Protein AF-A0A9D9BQK3-F1 (afdb_monomer_lite)

Structure (mmCIF, N/CA/C/O backbone):
data_AF-A0A9D9BQK3-F1
#
_entry.id   AF-A0A9D9BQK3-F1
#
loop_
_atom_site.group_PDB
_atom_site.id
_atom_site.type_symbol
_atom_site.label_atom_id
_atom_site.label_alt_id
_atom_site.label_comp_id
_atom_site.label_asym_id
_atom_site.label_entity_id
_atom_site.label_seq_id
_atom_site.pdbx_PDB_ins_code
_atom_site.Cartn_x
_atom_site.Cartn_y
_atom_site.Cartn_z
_atom_site.occupancy
_atom_site.B_iso_or_equiv
_atom_site.auth_seq_id
_atom_site.auth_comp_id
_atom_site.auth_asym_id
_atom_site.auth_atom_id
_atom_site.pdbx_PDB_model_num
ATOM 1 N N . MET A 1 1 ? 17.894 29.337 -20.636 1.00 55.75 1 MET A N 1
ATOM 2 C CA . MET A 1 1 ? 16.783 28.967 -19.722 1.00 55.75 1 MET A CA 1
ATOM 3 C C . MET A 1 1 ? 15.656 28.144 -20.361 1.00 55.75 1 MET A C 1
ATOM 5 O O . MET A 1 1 ? 15.194 27.221 -19.709 1.00 55.75 1 MET A O 1
ATOM 9 N N . LYS A 1 2 ? 15.237 28.378 -21.619 1.00 58.47 2 LYS A N 1
ATOM 10 C CA . LYS A 1 2 ? 14.126 27.630 -22.265 1.00 58.47 2 LYS A CA 1
ATOM 11 C C . LYS A 1 2 ? 14.334 26.104 -22.396 1.00 58.47 2 LYS A C 1
ATOM 13 O O . LYS A 1 2 ? 13.363 25.360 -22.358 1.00 58.47 2 LYS A O 1
ATOM 18 N N . SER A 1 3 ? 15.580 25.640 -22.548 1.00 68.81 3 SER A N 1
ATOM 19 C CA . SER A 1 3 ? 15.904 24.209 -22.724 1.00 68.81 3 SER A CA 1
ATOM 20 C C . SER A 1 3 ? 15.699 23.382 -21.443 1.00 68.81 3 SER A C 1
ATOM 22 O O . SER A 1 3 ? 15.113 22.306 -21.479 1.00 68.81 3 SER A O 1
ATOM 24 N N . VAL A 1 4 ? 16.082 23.934 -20.286 1.00 77.06 4 VAL A N 1
ATOM 25 C CA . VAL A 1 4 ? 15.961 23.260 -18.980 1.00 77.06 4 VAL A CA 1
ATOM 26 C C . VAL A 1 4 ? 14.492 23.051 -18.595 1.00 77.06 4 VAL A C 1
ATOM 28 O O . VAL A 1 4 ? 14.129 21.990 -18.103 1.00 77.06 4 VAL A O 1
ATOM 31 N N . PHE A 1 5 ? 13.629 24.027 -18.896 1.00 77.69 5 PHE A N 1
ATOM 32 C CA . PHE A 1 5 ? 12.189 23.933 -18.634 1.00 77.69 5 PHE A CA 1
ATOM 33 C C . PHE A 1 5 ? 11.512 22.809 -19.435 1.00 77.69 5 PHE A C 1
ATOM 35 O O . PHE A 1 5 ? 10.666 22.093 -18.908 1.00 77.69 5 PHE A O 1
ATOM 42 N N . LYS A 1 6 ? 11.924 22.602 -20.693 1.00 78.94 6 LYS A N 1
ATOM 43 C CA . LYS A 1 6 ? 11.432 21.484 -21.514 1.00 78.94 6 LYS A CA 1
ATOM 44 C C . LYS A 1 6 ? 11.862 20.131 -20.950 1.00 78.94 6 LYS A C 1
ATOM 46 O O . LYS A 1 6 ? 11.068 19.199 -20.945 1.00 78.94 6 LYS A O 1
ATOM 51 N N . LEU A 1 7 ? 13.091 20.038 -20.446 1.00 79.12 7 LEU A N 1
ATOM 52 C CA . LEU A 1 7 ? 13.615 18.811 -19.848 1.00 79.12 7 LEU A CA 1
ATOM 53 C C . LEU A 1 7 ? 12.876 18.454 -18.547 1.00 79.12 7 LEU A C 1
ATOM 55 O O . LEU A 1 7 ? 12.548 17.293 -18.330 1.00 79.12 7 LEU A O 1
ATOM 59 N N . LEU A 1 8 ? 12.546 19.465 -17.736 1.00 80.50 8 LEU A N 1
ATOM 60 C CA . LEU A 1 8 ? 11.768 19.315 -16.503 1.00 80.50 8 LEU A CA 1
ATOM 61 C C . LEU A 1 8 ? 10.325 18.840 -16.764 1.00 80.50 8 LEU A C 1
ATOM 63 O O . LEU A 1 8 ? 9.781 18.046 -16.005 1.00 80.50 8 LEU A O 1
ATOM 67 N N . LEU A 1 9 ? 9.703 19.309 -17.850 1.00 78.56 9 LEU A N 1
ATOM 68 C CA . LEU A 1 9 ? 8.366 18.865 -18.257 1.00 78.56 9 LEU A CA 1
ATOM 69 C C . LEU A 1 9 ? 8.361 17.404 -18.721 1.00 78.56 9 LEU A C 1
ATOM 71 O O . LEU A 1 9 ? 7.449 16.657 -18.383 1.00 78.56 9 LEU A O 1
ATOM 75 N N . VAL A 1 10 ? 9.387 16.986 -19.465 1.00 79.75 10 VAL A N 1
ATOM 76 C CA . VAL A 1 10 ? 9.511 15.603 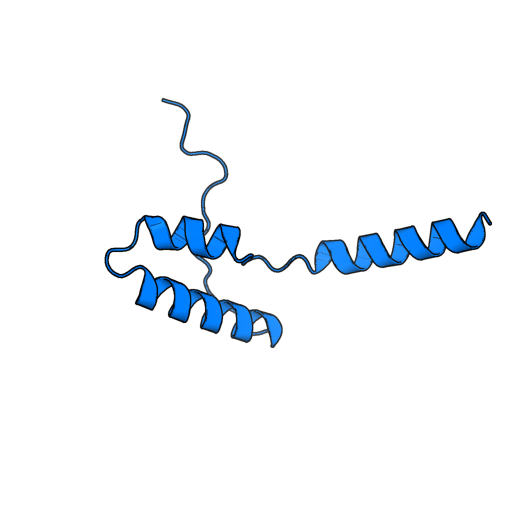-19.949 1.00 79.75 10 VAL A CA 1
ATOM 77 C C . VAL A 1 10 ? 9.694 14.629 -18.789 1.00 79.75 10 VAL A C 1
ATOM 79 O O . VAL A 1 10 ? 9.037 13.591 -18.761 1.00 79.75 10 VAL A O 1
ATOM 82 N N . THR A 1 11 ? 10.531 14.960 -17.805 1.00 72.81 11 THR A N 1
ATOM 83 C CA . THR A 1 11 ? 10.679 14.108 -16.621 1.00 72.81 11 THR A CA 1
ATOM 84 C C . THR A 1 11 ? 9.376 14.033 -15.828 1.00 72.81 11 THR A C 1
ATOM 86 O O . THR A 1 11 ? 8.961 12.933 -15.473 1.00 72.81 11 THR A O 1
ATOM 89 N N . LEU A 1 12 ? 8.677 15.154 -15.621 1.00 70.75 12 LEU A N 1
ATOM 90 C CA . LEU A 1 12 ? 7.392 15.172 -14.915 1.00 70.75 12 LEU A CA 1
ATOM 91 C C . LEU A 1 12 ? 6.347 14.254 -15.575 1.00 70.75 12 LEU A C 1
ATOM 93 O O . LEU A 1 12 ? 5.675 13.503 -14.873 1.00 70.75 12 LEU A O 1
ATOM 97 N N . LEU A 1 13 ? 6.252 14.268 -16.910 1.00 67.19 13 LEU A N 1
ATOM 98 C CA . LEU A 1 13 ? 5.333 13.406 -17.662 1.00 67.19 13 LEU A CA 1
ATOM 99 C C . LEU A 1 13 ? 5.682 11.918 -17.494 1.00 67.19 13 LEU A C 1
ATOM 101 O O . LEU A 1 13 ? 4.812 11.126 -17.143 1.00 67.19 13 LEU A O 1
ATOM 105 N N . ILE A 1 14 ? 6.960 11.548 -17.617 1.00 65.75 14 ILE A N 1
ATOM 106 C CA . ILE A 1 14 ? 7.414 10.152 -17.463 1.00 65.75 14 ILE A CA 1
ATOM 107 C C . ILE A 1 14 ? 7.170 9.619 -16.038 1.00 65.75 14 ILE A C 1
ATOM 109 O O . ILE A 1 14 ? 6.877 8.437 -15.852 1.00 65.75 14 ILE A O 1
ATOM 113 N N . PHE A 1 15 ? 7.295 10.468 -15.013 1.00 60.91 15 PHE A N 1
ATOM 114 C CA . PHE A 1 15 ? 7.031 10.070 -13.625 1.00 60.91 15 PHE A CA 1
ATOM 115 C C . PHE A 1 15 ? 5.542 10.089 -13.261 1.00 60.91 15 PHE A C 1
ATOM 117 O O . PHE A 1 15 ? 5.146 9.363 -12.349 1.00 60.91 15 PHE A O 1
ATOM 124 N N . SER A 1 16 ? 4.715 10.861 -13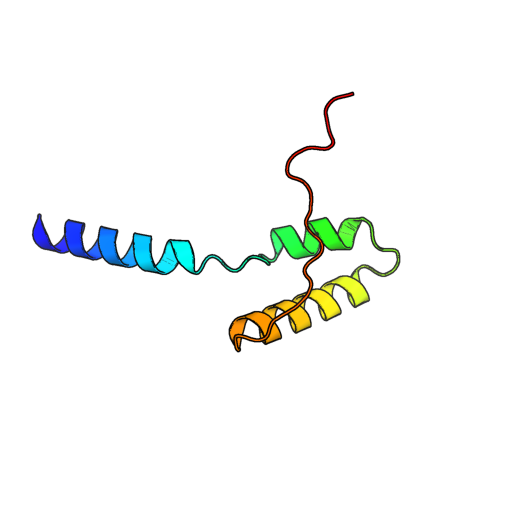.972 1.00 58.09 16 SER A N 1
ATOM 125 C CA . SER A 1 16 ? 3.267 10.894 -13.743 1.00 58.09 16 SER A CA 1
ATOM 126 C C . SER A 1 16 ? 2.586 9.567 -14.093 1.00 58.09 16 SER A C 1
ATOM 128 O O . SER A 1 16 ? 1.752 9.097 -13.323 1.00 58.09 16 SER A O 1
ATOM 130 N N . ASP A 1 17 ? 3.037 8.883 -15.147 1.00 53.28 17 ASP A N 1
ATOM 131 C CA . ASP A 1 17 ? 2.524 7.557 -15.526 1.00 53.28 17 ASP A CA 1
ATOM 132 C C . ASP A 1 17 ? 2.918 6.455 -14.524 1.00 53.28 17 ASP A C 1
ATOM 134 O O . ASP A 1 17 ? 2.303 5.392 -14.467 1.00 53.28 17 ASP A O 1
ATOM 138 N N . LYS A 1 18 ? 3.938 6.715 -13.695 1.00 56.97 18 LYS A N 1
ATOM 139 C CA . LYS A 1 18 ? 4.398 5.828 -12.616 1.00 56.97 18 LYS A CA 1
ATOM 140 C C . LYS A 1 18 ? 3.777 6.142 -11.258 1.00 56.97 18 LYS A C 1
ATOM 142 O O . LYS A 1 18 ? 4.226 5.576 -10.258 1.00 56.97 18 LYS A O 1
ATOM 147 N N . LEU A 1 19 ? 2.767 7.015 -11.183 1.00 56.59 19 LEU A N 1
ATOM 148 C CA . LEU A 1 19 ? 1.981 7.197 -9.964 1.00 56.59 19 LEU A CA 1
ATOM 149 C C . LEU A 1 19 ? 1.357 5.851 -9.587 1.00 56.59 19 LEU A C 1
ATOM 151 O O . LEU A 1 19 ? 0.350 5.422 -10.143 1.00 56.59 19 LEU A O 1
ATOM 155 N N . PHE A 1 20 ? 2.020 5.155 -8.663 1.00 60.41 20 PHE A N 1
ATOM 156 C CA . PHE A 1 20 ? 1.609 3.848 -8.185 1.00 60.41 20 PHE A CA 1
ATOM 157 C C . PHE A 1 20 ? 0.136 3.897 -7.790 1.00 60.41 20 PHE A C 1
ATOM 159 O O . PHE A 1 20 ? -0.267 4.736 -6.986 1.00 60.41 20 PHE A O 1
ATOM 166 N N . SER A 1 21 ? -0.649 2.949 -8.301 1.00 65.38 21 SER A N 1
ATOM 167 C CA . SER A 1 21 ? -2.089 2.821 -8.040 1.00 65.38 21 SER A CA 1
ATOM 168 C C . SER A 1 21 ? -2.461 2.674 -6.545 1.00 65.38 21 SER A C 1
ATOM 170 O O . SER A 1 21 ? -3.647 2.596 -6.228 1.00 65.38 21 SER A O 1
ATOM 172 N N . LEU A 1 22 ? -1.479 2.606 -5.631 1.00 79.00 22 LEU A N 1
ATOM 173 C CA . LEU A 1 22 ? -1.635 2.315 -4.202 1.00 79.00 22 LEU A CA 1
ATOM 174 C C . LEU A 1 22 ? -0.804 3.270 -3.306 1.00 79.00 22 LEU A C 1
ATOM 176 O O . LEU A 1 22 ? 0.168 2.883 -2.652 1.00 79.00 22 LEU A O 1
ATOM 180 N N . THR A 1 23 ? -1.166 4.552 -3.274 1.00 86.12 23 THR A N 1
ATOM 181 C CA . THR A 1 23 ? -0.588 5.529 -2.324 1.00 86.12 23 THR A CA 1
ATOM 182 C C . THR A 1 23 ? -0.963 5.200 -0.873 1.00 86.12 23 THR A C 1
ATOM 184 O O . THR A 1 23 ? -1.982 4.556 -0.624 1.00 86.12 23 THR A O 1
ATOM 187 N N . ASP A 1 24 ? -0.198 5.680 0.115 1.00 89.06 24 ASP A N 1
ATOM 188 C CA . ASP A 1 24 ? -0.516 5.453 1.539 1.00 89.06 24 ASP A CA 1
ATOM 189 C C . ASP A 1 24 ? -1.911 5.979 1.923 1.00 89.06 24 ASP A C 1
ATOM 191 O O . ASP A 1 24 ? -2.620 5.358 2.716 1.00 89.06 24 ASP A O 1
ATOM 195 N N . TYR A 1 25 ? -2.347 7.087 1.310 1.00 87.00 25 TYR A N 1
ATOM 196 C CA . TYR A 1 25 ? -3.704 7.610 1.471 1.00 87.00 25 TYR A CA 1
ATOM 197 C C . TYR A 1 25 ? -4.763 6.625 0.957 1.00 87.00 25 TYR A C 1
ATOM 199 O O . TYR A 1 25 ? -5.739 6.348 1.655 1.00 87.00 25 TYR A O 1
ATOM 207 N N . GLN A 1 26 ? -4.565 6.063 -0.239 1.00 84.75 26 GLN A N 1
ATOM 208 C CA . GLN A 1 26 ? -5.475 5.064 -0.801 1.00 84.75 26 GLN A CA 1
ATOM 209 C C . GLN A 1 26 ? -5.494 3.788 0.046 1.00 84.75 26 GLN A C 1
ATOM 211 O O . GLN A 1 26 ? -6.577 3.307 0.359 1.00 84.75 26 GLN A O 1
ATOM 216 N N . ILE A 1 27 ? -4.333 3.290 0.491 1.00 89.75 27 ILE A N 1
ATOM 217 C CA . ILE A 1 27 ? -4.240 2.129 1.394 1.00 89.75 27 ILE A CA 1
ATOM 218 C C . ILE A 1 27 ? -5.046 2.385 2.668 1.00 89.75 27 ILE A C 1
ATOM 220 O O . ILE A 1 27 ? -5.876 1.564 3.054 1.00 89.75 27 ILE A O 1
ATOM 224 N N . LYS A 1 28 ? -4.850 3.551 3.295 1.00 90.06 28 LYS A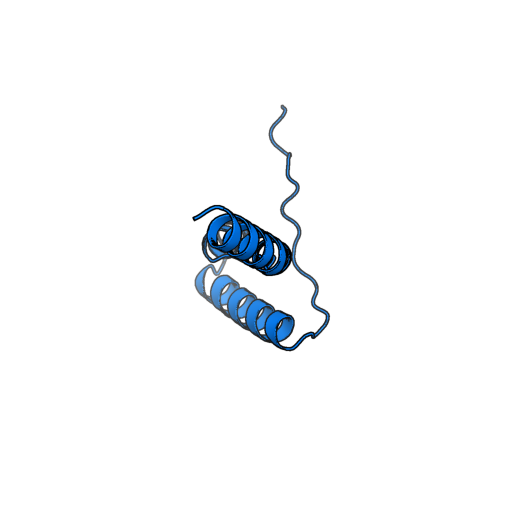 N 1
ATOM 225 C CA . LYS A 1 28 ? -5.579 3.931 4.507 1.00 90.06 28 LYS A CA 1
ATOM 226 C C . LYS A 1 28 ? -7.088 3.971 4.266 1.00 90.06 28 LYS A C 1
ATOM 228 O O . LYS A 1 28 ? -7.831 3.442 5.084 1.00 90.06 28 LYS A O 1
ATOM 233 N N . LYS A 1 29 ? -7.528 4.549 3.144 1.00 88.06 29 LYS A N 1
ATOM 234 C CA . LYS A 1 29 ? -8.946 4.655 2.773 1.00 88.06 29 LYS A CA 1
ATOM 235 C C . LYS A 1 29 ? -9.583 3.293 2.476 1.00 88.06 29 LYS A C 1
ATOM 237 O O . LYS A 1 29 ? -10.716 3.061 2.883 1.00 88.06 29 LYS A O 1
ATOM 242 N N . ILE A 1 30 ? -8.871 2.384 1.803 1.00 87.62 30 ILE A N 1
ATOM 243 C CA . ILE A 1 30 ? -9.356 1.019 1.544 1.00 87.62 30 ILE A CA 1
ATOM 244 C C . ILE A 1 30 ? -9.496 0.253 2.865 1.00 87.62 30 ILE A C 1
ATOM 246 O O . ILE A 1 30 ? -10.539 -0.333 3.144 1.00 87.62 30 ILE A O 1
ATOM 250 N N . CYS A 1 31 ? -8.464 0.308 3.707 1.00 91.31 31 CYS A N 1
ATOM 251 C CA . CYS A 1 31 ? -8.417 -0.438 4.961 1.00 91.31 31 CYS A CA 1
ATOM 252 C C . CYS A 1 31 ? -9.261 0.166 6.085 1.00 91.31 31 CYS A C 1
ATOM 254 O O . CYS A 1 31 ? -9.396 -0.447 7.140 1.00 91.31 31 CYS A O 1
ATOM 256 N N . GLU A 1 32 ? -9.839 1.351 5.897 1.00 91.12 32 GLU A N 1
ATOM 257 C CA . GLU A 1 32 ? -10.693 1.988 6.898 1.00 91.12 32 GLU A CA 1
ATOM 258 C C . GLU A 1 32 ? -11.972 1.188 7.172 1.00 91.12 32 GLU A C 1
ATOM 260 O O . GLU A 1 32 ? -12.422 1.151 8.318 1.00 91.12 32 GLU A O 1
ATO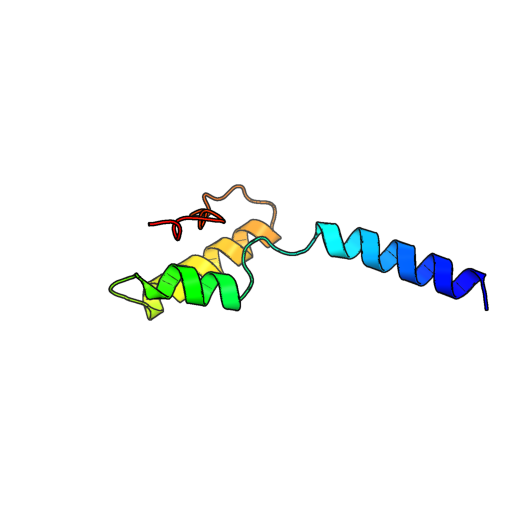M 265 N N . LYS A 1 33 ? -12.504 0.519 6.140 1.00 83.50 33 LYS A N 1
ATOM 266 C CA . LYS A 1 33 ? -13.718 -0.310 6.203 1.00 83.50 33 LYS A CA 1
ATOM 267 C C . LYS A 1 33 ? -13.459 -1.749 6.678 1.00 83.50 33 LYS A C 1
ATOM 269 O O . LYS A 1 33 ? -14.410 -2.493 6.891 1.00 83.50 33 LYS A O 1
ATOM 274 N N . GLU A 1 34 ? -12.196 -2.143 6.840 1.00 88.75 34 GLU A N 1
ATOM 275 C CA . GLU A 1 34 ? -11.803 -3.503 7.220 1.00 88.75 34 GLU A CA 1
ATOM 276 C C . GLU A 1 34 ? -11.819 -3.721 8.736 1.00 88.75 34 GLU A C 1
ATOM 278 O O . GLU A 1 34 ? -11.396 -2.863 9.517 1.00 88.75 34 GLU A O 1
ATOM 283 N N . LYS A 1 35 ? -12.250 -4.917 9.163 1.00 87.62 35 LYS A N 1
ATOM 284 C CA . LYS A 1 35 ? -12.335 -5.278 10.591 1.00 87.62 35 LYS A CA 1
ATOM 285 C C . LYS A 1 35 ? -10.951 -5.309 11.245 1.00 87.62 35 LYS A C 1
ATOM 287 O O . LYS A 1 35 ? -10.806 -4.921 12.402 1.00 87.62 35 LYS A O 1
ATOM 292 N N . SER A 1 36 ? -9.931 -5.738 10.497 1.00 92.31 36 SER A N 1
ATOM 293 C CA . SER A 1 36 ? -8.528 -5.701 10.924 1.00 92.31 36 SER A CA 1
ATOM 294 C C . SER A 1 36 ? -7.727 -4.718 10.072 1.00 92.31 36 SER A C 1
ATOM 296 O O . SER A 1 36 ? -7.097 -5.089 9.078 1.00 92.31 36 SER A O 1
ATOM 298 N N . LYS A 1 37 ? -7.722 -3.443 10.484 1.00 93.50 37 LYS A N 1
ATOM 299 C CA . LYS A 1 37 ? -7.007 -2.366 9.776 1.00 93.50 37 LYS A CA 1
ATOM 300 C C . LYS A 1 37 ? -5.525 -2.683 9.575 1.00 93.50 37 LYS A C 1
ATOM 302 O O . LYS A 1 37 ? -4.988 -2.457 8.499 1.00 93.50 37 LYS A O 1
ATOM 307 N N . LEU A 1 38 ? -4.872 -3.229 10.600 1.00 94.00 38 LEU A N 1
ATOM 308 C CA . LEU A 1 38 ? -3.429 -3.480 10.597 1.00 94.00 38 LEU A CA 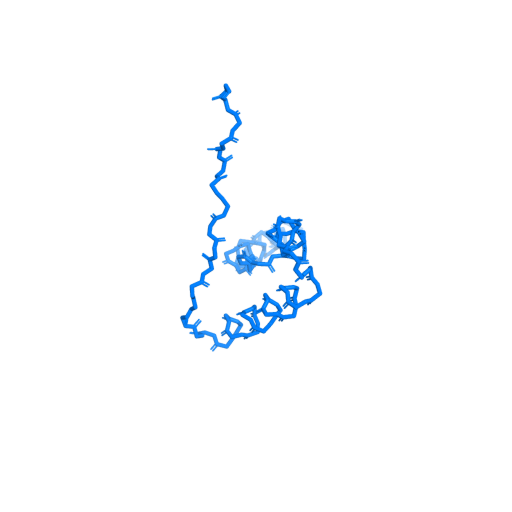1
ATOM 309 C C . LEU A 1 38 ? -3.057 -4.612 9.626 1.00 94.00 38 LEU A C 1
ATOM 311 O O . LEU A 1 38 ? -2.129 -4.463 8.833 1.00 94.00 38 LEU A O 1
ATOM 315 N N . THR A 1 39 ? -3.839 -5.698 9.616 1.00 95.50 39 THR A N 1
ATOM 316 C CA . THR A 1 39 ? -3.687 -6.787 8.638 1.00 95.50 39 THR A CA 1
ATOM 317 C C . THR A 1 39 ? -3.955 -6.297 7.217 1.00 95.50 39 THR A C 1
ATOM 319 O O . THR A 1 39 ? -3.176 -6.598 6.317 1.00 95.50 39 THR A O 1
ATOM 322 N N . CYS A 1 40 ? -5.005 -5.496 7.012 1.00 93.44 40 CYS A N 1
ATOM 323 C CA . CYS A 1 40 ? -5.294 -4.927 5.699 1.00 93.44 40 CYS A CA 1
ATOM 324 C C . CYS A 1 40 ? -4.146 -4.045 5.193 1.00 93.44 40 CYS A C 1
ATOM 326 O O . CYS A 1 40 ? -3.703 -4.215 4.059 1.00 93.44 40 CYS A O 1
ATOM 328 N N . ILE A 1 41 ? -3.624 -3.141 6.033 1.00 93.50 41 ILE A N 1
ATOM 329 C CA . ILE A 1 41 ? -2.510 -2.257 5.660 1.00 93.50 41 ILE A CA 1
ATOM 330 C C . ILE A 1 41 ? -1.300 -3.088 5.235 1.00 93.50 41 ILE A C 1
ATOM 332 O O . ILE A 1 41 ? -0.717 -2.808 4.189 1.00 93.50 41 ILE A O 1
ATOM 336 N N . LYS A 1 42 ? -0.960 -4.135 5.997 1.00 95.12 42 LYS A N 1
ATOM 337 C CA . LYS A 1 42 ? 0.161 -5.020 5.674 1.00 95.12 42 LYS A CA 1
ATOM 338 C C . LYS A 1 42 ? -0.038 -5.726 4.327 1.00 95.12 42 LYS A C 1
ATOM 340 O O . LYS A 1 42 ? 0.834 -5.641 3.468 1.00 95.12 42 LYS A O 1
ATOM 345 N N . ASN A 1 43 ? -1.211 -6.319 4.099 1.00 93.00 43 ASN A N 1
ATOM 346 C CA . ASN A 1 43 ? -1.534 -6.969 2.824 1.00 93.00 43 ASN A CA 1
ATOM 347 C C . ASN A 1 43 ? -1.476 -5.986 1.644 1.00 93.00 43 ASN A C 1
ATOM 349 O O . ASN A 1 43 ? -1.006 -6.331 0.563 1.00 93.00 43 ASN A O 1
ATOM 353 N N . MET A 1 44 ? -1.936 -4.747 1.835 1.00 91.50 44 MET A N 1
ATOM 354 C CA . MET A 1 44 ? -1.872 -3.714 0.798 1.00 91.50 44 MET A CA 1
ATOM 355 C C . MET A 1 44 ? -0.441 -3.249 0.519 1.00 91.50 44 MET A C 1
ATOM 357 O O . MET A 1 44 ? -0.089 -2.996 -0.632 1.00 91.50 44 MET A O 1
ATOM 361 N N . GLN A 1 45 ? 0.407 -3.167 1.543 1.00 91.75 45 GLN A N 1
ATOM 362 C CA . GLN A 1 45 ? 1.828 -2.866 1.374 1.00 91.75 45 GLN A CA 1
ATOM 363 C C . GLN A 1 45 ? 2.557 -3.981 0.614 1.00 91.75 45 GLN A C 1
ATOM 365 O O . GLN A 1 45 ? 3.342 -3.678 -0.284 1.00 91.75 45 GLN A O 1
ATOM 370 N N . GLU A 1 46 ? 2.255 -5.248 0.907 1.00 92.56 46 GLU A N 1
ATOM 371 C CA . GLU A 1 46 ? 2.779 -6.400 0.160 1.00 92.56 46 GLU A CA 1
ATOM 372 C C . GLU A 1 46 ? 2.327 -6.358 -1.307 1.00 92.56 46 GLU A C 1
ATOM 374 O O . GLU A 1 46 ? 3.151 -6.421 -2.215 1.00 92.56 46 GLU A O 1
ATOM 379 N N . LYS A 1 47 ? 1.037 -6.113 -1.559 1.00 88.50 47 LYS A N 1
ATOM 380 C CA . LYS A 1 47 ? 0.492 -5.909 -2.911 1.00 88.50 47 LYS A CA 1
ATOM 381 C C . LYS A 1 47 ? 1.205 -4.785 -3.673 1.00 88.50 47 LYS A C 1
ATOM 383 O O . LYS A 1 47 ? 1.560 -4.951 -4.839 1.00 88.50 47 LYS A O 1
ATOM 388 N N . ARG A 1 48 ? 1.472 -3.650 -3.020 1.00 89.19 48 ARG A N 1
ATOM 389 C CA . ARG A 1 48 ? 2.235 -2.543 -3.618 1.00 89.19 48 ARG A CA 1
ATOM 390 C C . ARG A 1 48 ? 3.659 -2.947 -3.997 1.00 89.19 48 ARG A C 1
ATOM 392 O O . ARG A 1 48 ? 4.155 -2.508 -5.032 1.00 89.19 48 ARG A O 1
ATOM 399 N N . PHE A 1 49 ? 4.311 -3.759 -3.173 1.00 89.50 49 PHE A N 1
ATOM 400 C CA . PHE A 1 49 ? 5.647 -4.267 -3.466 1.00 89.50 49 PHE A CA 1
ATOM 401 C C . PHE A 1 49 ? 5.643 -5.207 -4.678 1.00 89.50 49 PHE A C 1
ATOM 403 O O . PHE A 1 49 ? 6.504 -5.095 -5.547 1.00 89.50 49 PHE A O 1
ATOM 410 N N . GLU A 1 50 ? 4.635 -6.069 -4.799 1.00 89.06 50 GLU A N 1
ATOM 411 C CA . GLU A 1 50 ? 4.474 -6.942 -5.965 1.00 89.06 50 GLU A CA 1
ATOM 412 C C . GLU A 1 50 ? 4.195 -6.146 -7.257 1.00 89.06 50 GLU A C 1
ATOM 414 O O . GLU A 1 50 ? 4.802 -6.431 -8.290 1.00 89.06 50 GLU A O 1
ATOM 419 N N . LEU A 1 51 ? 3.403 -5.063 -7.197 1.00 84.44 51 LEU A N 1
ATOM 420 C CA . LEU A 1 51 ? 3.237 -4.132 -8.330 1.00 84.44 51 LEU A CA 1
ATOM 421 C C . LEU A 1 51 ? 4.558 -3.503 -8.773 1.00 84.44 51 LEU A C 1
ATOM 423 O O . LEU A 1 51 ? 4.812 -3.369 -9.967 1.00 84.44 51 LEU A O 1
ATOM 427 N N . GLN A 1 52 ? 5.402 -3.098 -7.820 1.00 84.00 52 GLN A N 1
ATOM 428 C CA . GLN A 1 52 ? 6.705 -2.494 -8.114 1.00 84.00 52 GLN A CA 1
ATOM 429 C C . GLN A 1 52 ? 7.643 -3.450 -8.852 1.00 84.00 52 GLN A C 1
ATOM 431 O O . GLN A 1 52 ? 8.478 -3.000 -9.633 1.00 84.00 52 GLN A O 1
ATOM 436 N N . LYS A 1 53 ? 7.479 -4.758 -8.638 1.00 88.38 53 LYS A N 1
ATOM 437 C CA . LYS A 1 53 ? 8.207 -5.805 -9.362 1.00 88.38 53 LYS A CA 1
ATOM 438 C C . LYS A 1 53 ? 7.634 -6.103 -10.750 1.00 88.38 53 LYS A C 1
ATOM 440 O O . LYS A 1 53 ? 8.259 -6.843 -11.500 1.00 88.38 53 LYS A O 1
ATOM 445 N N . GLY A 1 54 ? 6.474 -5.540 -11.091 1.00 84.44 54 GLY A N 1
ATOM 446 C CA . GLY A 1 54 ? 5.769 -5.809 -12.345 1.00 84.44 54 GLY A CA 1
ATOM 447 C C . GLY A 1 54 ? 4.828 -7.014 -12.288 1.00 84.44 54 GLY A C 1
ATOM 448 O O . GLY A 1 54 ? 4.383 -7.475 -13.336 1.00 84.44 54 GLY A O 1
ATOM 449 N N . ASN A 1 55 ? 4.508 -7.522 -11.093 1.00 85.81 55 ASN A N 1
ATOM 450 C CA . ASN A 1 55 ? 3.563 -8.624 -10.947 1.00 85.81 55 ASN A CA 1
ATOM 451 C C . ASN A 1 55 ? 2.119 -8.123 -11.077 1.00 85.81 55 ASN A C 1
ATOM 453 O O . ASN A 1 55 ? 1.754 -7.065 -10.557 1.00 85.81 55 ASN A O 1
ATOM 457 N N . PHE A 1 56 ? 1.281 -8.913 -11.749 1.00 80.19 56 PHE A N 1
ATOM 458 C CA . PHE A 1 56 ? -0.156 -8.666 -11.808 1.00 80.19 56 PHE A CA 1
ATOM 459 C C . PHE A 1 56 ? -0.781 -8.968 -10.449 1.00 80.19 56 PHE A C 1
ATOM 461 O O . PHE A 1 56 ? -0.611 -10.060 -9.908 1.00 80.19 56 PHE A O 1
ATOM 468 N N . ILE A 1 57 ? -1.526 -8.009 -9.906 1.00 81.69 57 ILE A N 1
ATOM 469 C CA . ILE A 1 57 ? -2.277 -8.193 -8.668 1.00 81.69 57 ILE A CA 1
ATOM 470 C C . ILE A 1 57 ? -3.682 -7.615 -8.798 1.00 81.69 57 ILE A C 1
ATOM 472 O O . ILE A 1 57 ? -3.910 -6.614 -9.476 1.00 81.69 57 ILE A O 1
ATOM 476 N N . GLU A 1 58 ? -4.625 -8.210 -8.079 1.00 80.38 58 GLU A N 1
ATOM 477 C CA . GLU A 1 58 ? -5.957 -7.640 -7.923 1.00 80.38 58 GLU A CA 1
ATOM 478 C C . GLU A 1 58 ? -5.923 -6.537 -6.863 1.00 80.38 58 GLU A C 1
ATOM 480 O O . GLU A 1 58 ? -5.626 -6.782 -5.685 1.00 80.38 58 GLU A O 1
ATOM 485 N N . ILE A 1 59 ? -6.233 -5.312 -7.277 1.00 77.62 59 ILE A N 1
ATOM 486 C CA . ILE A 1 59 ? -6.399 -4.170 -6.381 1.00 77.62 59 ILE A CA 1
ATOM 487 C C . ILE A 1 59 ? -7.898 -3.918 -6.230 1.00 77.62 59 ILE A C 1
ATOM 489 O O . ILE A 1 59 ? -8.575 -3.752 -7.246 1.00 77.62 59 ILE A O 1
ATOM 493 N N . PRO A 1 60 ? -8.438 -3.846 -5.000 1.00 74.00 60 PRO A N 1
ATOM 494 C CA . PRO A 1 60 ? -9.813 -3.408 -4.823 1.00 74.00 60 PRO A CA 1
ATOM 495 C C . PRO A 1 60 ? -9.941 -1.963 -5.310 1.00 74.00 60 PRO A C 1
ATOM 497 O O . PRO A 1 60 ? -9.333 -1.039 -4.764 1.00 74.00 60 PRO A O 1
ATOM 500 N N . VAL A 1 61 ? -10.721 -1.777 -6.370 1.00 71.62 61 VAL A N 1
ATOM 501 C CA . VAL A 1 61 ? -11.006 -0.459 -6.929 1.00 71.62 61 VAL A CA 1
ATOM 502 C C . VAL A 1 61 ? -11.968 0.246 -5.982 1.00 71.62 61 VAL A C 1
ATOM 504 O O . VAL A 1 61 ? -13.067 -0.245 -5.738 1.00 71.62 61 VAL A O 1
ATOM 507 N N . ILE A 1 62 ? -11.575 1.407 -5.451 1.00 68.06 62 ILE A N 1
ATOM 508 C CA . ILE A 1 62 ? -12.554 2.311 -4.843 1.00 68.06 62 ILE A CA 1
ATOM 509 C C . ILE A 1 62 ? -13.232 3.040 -6.006 1.00 68.06 62 ILE A C 1
ATOM 511 O O . ILE A 1 62 ? -12.558 3.834 -6.671 1.00 68.06 62 ILE A O 1
ATOM 515 N N . PRO A 1 63 ? -14.527 2.800 -6.278 1.00 61.94 63 PRO A N 1
ATOM 516 C CA . PRO A 1 63 ? -15.224 3.527 -7.325 1.00 61.94 63 PRO A CA 1
ATOM 517 C C . PRO A 1 63 ? -15.161 5.030 -7.031 1.00 61.94 63 PRO A C 1
ATOM 519 O O . PRO A 1 63 ? -15.363 5.475 -5.900 1.00 61.94 63 PRO A O 1
ATOM 522 N N . TYR A 1 64 ? -14.858 5.823 -8.061 1.00 62.25 64 TYR A N 1
ATOM 523 C CA . TYR A 1 64 ? -14.690 7.277 -7.946 1.00 62.25 64 TYR A CA 1
ATOM 524 C C . TYR A 1 64 ? -15.978 7.990 -7.488 1.00 62.25 64 TYR A C 1
ATOM 526 O O . TYR A 1 64 ? -15.908 9.106 -6.976 1.00 62.25 64 TYR A O 1
ATOM 534 N N . LYS A 1 65 ? -17.143 7.333 -7.582 1.00 60.59 65 LYS A N 1
ATOM 535 C CA . LYS A 1 65 ? -18.408 7.794 -7.007 1.00 60.59 65 LYS A CA 1
ATOM 536 C C . LYS A 1 65 ? -19.273 6.626 -6.538 1.00 60.59 65 LYS A C 1
ATOM 538 O O . LYS A 1 65 ? -19.791 5.879 -7.354 1.00 60.59 65 LYS A O 1
ATOM 543 N N . GLU A 1 66 ? -19.499 6.577 -5.234 1.00 52.69 66 GLU A N 1
ATOM 544 C CA . GLU A 1 66 ? -20.756 6.110 -4.643 1.00 52.69 66 GLU A CA 1
ATOM 545 C C . GLU A 1 66 ? -21.064 7.051 -3.464 1.00 52.69 66 GLU A C 1
ATOM 547 O O . GLU A 1 66 ? -20.849 6.762 -2.294 1.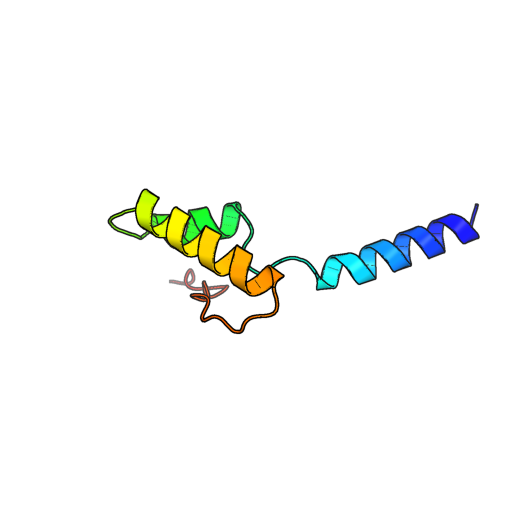00 52.69 66 GLU A O 1
ATOM 552 N N . ASN A 1 67 ? -21.370 8.294 -3.832 1.00 49.22 67 ASN A N 1
ATOM 553 C CA . ASN A 1 67 ? -21.942 9.348 -2.996 1.00 49.22 67 ASN A CA 1
ATOM 554 C C . ASN A 1 67 ? -22.711 10.262 -3.957 1.00 49.22 67 ASN A C 1
ATOM 556 O O . ASN A 1 67 ? -22.249 11.340 -4.325 1.00 49.22 67 ASN A O 1
ATOM 560 N N . LEU A 1 68 ? -23.830 9.751 -4.460 1.00 50.25 68 LEU A N 1
ATOM 561 C CA . LEU A 1 68 ? -24.969 10.537 -4.917 1.00 50.25 68 LEU A CA 1
ATOM 562 C C . LEU A 1 68 ? -26.200 9.703 -4.557 1.00 50.25 68 LEU A C 1
ATOM 564 O O . LEU A 1 68 ? -26.493 8.724 -5.242 1.00 50.25 68 LEU A O 1
ATOM 568 N N . ASN A 1 69 ? -26.851 10.155 -3.481 1.00 37.25 69 ASN A N 1
ATOM 569 C CA . ASN A 1 69 ? -28.093 9.697 -2.846 1.00 37.25 69 ASN A CA 1
ATOM 570 C C . ASN A 1 69 ? -27.927 8.687 -1.711 1.00 37.25 69 ASN A C 1
ATOM 572 O O . ASN A 1 69 ? -27.708 7.490 -1.984 1.00 37.25 69 ASN A O 1
#

Radius of gyration: 16.7 Å; chains: 1; bounding box: 45×38×34 Å

pLDDT: mean 77.74, std 14.05, range [37.25, 95.5]

Secondary structure (DSSP, 8-state):
-HHHHHHHHHHHHHHHTT--S--HHHHHHHHTTSS-HHHHHHHHHHHHHHHHTT---------S-----

Organism: NCBI:txid2774506

Sequence (69 aa):
MKSVFKLLLVTLLIFSDKLFSLTDYQIKKICEKEKSKLTCIKNMQEKRFELQKGNFIEIPVIPYKENLN

Foldseek 3Di:
DVVVVVVVVVVVVVVVVVPQPQDPVNQQVVLVPPPDSPVSSVVSVVVSVCVVVVHDDDDPDDPPDPPDD